Protein AF-A0A527ZA89-F1 (afdb_monomer_lite)

Secondary structure (DSSP, 8-state):
-BSSHHHHHHHHHHHHHHHHHT-SSS-------B-----PPPTTTTTHHHH-TTS-------TT--PPPHHHHHHH-

Sequence (77 aa):
FYTDDEQKRVAEDTIADVEASRLWPGKVVTEVVPVSDFWEAEPEHQDYLDRYPNGYTCHFPRPNWKLPKREEIRRAG

Foldseek 3Di:
DDADPVRLVVVVVVLVQQVVVPLDPDHDPDDRDHDDDDDDDDPCPPCVCVVVVPDDDPDDDDPSSDGDDPVVVVVVD

pLDDT: mean 95.08, std 8.58, range [56.31, 98.81]

Radius of gyration: 16.93 Å; chains: 1; bounding box: 38×26×38 Å

Structure (mmCIF, N/CA/C/O backbone):
data_AF-A0A527ZA89-F1
#
_entry.id   AF-A0A527ZA89-F1
#
loop_
_atom_site.group_PDB
_atom_site.id
_atom_site.type_symbol
_atom_site.label_atom_id
_atom_site.label_alt_id
_atom_site.label_comp_id
_atom_site.label_asym_id
_atom_site.label_entity_id
_atom_site.label_seq_id
_atom_site.pdbx_PDB_ins_code
_atom_site.Cartn_x
_atom_site.Cartn_y
_atom_site.Cartn_z
_atom_site.occupancy
_atom_site.B_iso_or_equiv
_atom_site.auth_seq_id
_atom_site.auth_comp_id
_atom_site.auth_asym_id
_atom_site.auth_atom_id
_atom_site.pdbx_PDB_model_num
ATOM 1 N N . PHE A 1 1 ? -2.579 4.420 -4.037 1.00 98.06 1 PHE A N 1
ATOM 2 C CA . PHE A 1 1 ? -3.249 5.088 -5.166 1.00 98.06 1 PHE A CA 1
ATOM 3 C C . PHE A 1 1 ? -4.625 4.480 -5.348 1.00 98.06 1 PHE A C 1
ATOM 5 O O . PHE A 1 1 ? -4.702 3.260 -5.412 1.00 98.06 1 PHE A O 1
ATOM 12 N N . TYR A 1 2 ? -5.686 5.285 -5.362 1.00 98.69 2 TYR A N 1
ATOM 13 C CA . TYR A 1 2 ? -7.052 4.804 -5.612 1.00 98.69 2 TYR A CA 1
ATOM 14 C C . TYR A 1 2 ? -7.497 5.142 -7.040 1.00 98.69 2 TYR A C 1
ATOM 16 O O . TYR A 1 2 ? -7.108 6.177 -7.579 1.00 98.69 2 TYR A O 1
ATOM 24 N N . THR A 1 3 ? -8.301 4.271 -7.647 1.00 98.69 3 THR A N 1
ATOM 25 C CA . THR A 1 3 ? -8.863 4.458 -9.003 1.00 98.69 3 THR A CA 1
ATOM 26 C C . THR A 1 3 ? -10.323 4.914 -8.987 1.00 98.69 3 THR A C 1
ATOM 28 O O . THR A 1 3 ? -10.813 5.447 -9.978 1.00 98.69 3 THR A O 1
ATOM 31 N N . ASP A 1 4 ? -10.995 4.757 -7.847 1.00 98.81 4 ASP A N 1
ATOM 32 C CA . ASP A 1 4 ? -12.381 5.148 -7.616 1.00 98.81 4 ASP A CA 1
ATOM 33 C C . ASP A 1 4 ? -12.606 5.516 -6.133 1.00 98.81 4 ASP A C 1
ATOM 35 O O . ASP A 1 4 ? -11.733 5.328 -5.273 1.00 98.81 4 ASP A O 1
ATOM 39 N N . ASP A 1 5 ? -13.786 6.059 -5.834 1.00 98.69 5 ASP A N 1
ATOM 40 C CA . ASP A 1 5 ? -14.160 6.484 -4.482 1.00 98.69 5 ASP A CA 1
ATOM 41 C C . ASP A 1 5 ? -14.366 5.309 -3.514 1.00 98.69 5 ASP A C 1
ATOM 43 O O . ASP A 1 5 ? -14.188 5.463 -2.302 1.00 98.69 5 ASP A O 1
ATOM 47 N N . GLU A 1 6 ? -14.722 4.124 -4.017 1.00 98.69 6 GLU A N 1
ATOM 48 C CA . GLU A 1 6 ? -14.898 2.940 -3.178 1.00 98.69 6 GLU A CA 1
ATOM 49 C C . GLU A 1 6 ? -13.548 2.458 -2.635 1.00 98.69 6 GLU A C 1
ATOM 51 O O . GLU A 1 6 ? -13.413 2.234 -1.430 1.00 98.69 6 GLU A O 1
ATOM 56 N N . GLN A 1 7 ? -12.525 2.385 -3.485 1.00 98.81 7 GLN A N 1
ATOM 57 C CA . GLN A 1 7 ? -11.150 2.078 -3.107 1.00 98.81 7 GLN A CA 1
ATOM 58 C C . GLN A 1 7 ? -10.593 3.112 -2.134 1.00 98.81 7 GLN A C 1
ATOM 60 O O . GLN A 1 7 ? -9.952 2.729 -1.154 1.00 98.81 7 GLN A O 1
ATOM 65 N N . LYS A 1 8 ? -10.855 4.407 -2.364 1.00 98.81 8 LYS A N 1
ATOM 66 C CA . LYS A 1 8 ? -10.462 5.467 -1.426 1.00 98.81 8 LYS A CA 1
ATOM 67 C C . LYS A 1 8 ? -11.061 5.218 -0.042 1.00 98.81 8 LYS A C 1
ATOM 69 O O . LYS A 1 8 ? -10.318 5.148 0.936 1.00 98.81 8 LYS A O 1
ATOM 74 N N . ARG A 1 9 ? -12.380 5.013 0.027 1.00 98.75 9 ARG A N 1
ATOM 75 C CA . ARG A 1 9 ? -13.094 4.749 1.283 1.00 98.75 9 ARG A CA 1
ATOM 76 C C . ARG A 1 9 ? -12.555 3.506 1.989 1.00 98.75 9 ARG A C 1
ATOM 78 O O . ARG A 1 9 ? -12.305 3.542 3.187 1.00 98.75 9 ARG A O 1
ATOM 85 N N . VAL A 1 10 ? -12.343 2.409 1.261 1.00 98.38 10 VAL A N 1
ATOM 86 C CA . VAL A 1 10 ? -11.800 1.166 1.835 1.00 98.38 10 VAL A CA 1
ATOM 87 C C . VAL A 1 10 ? -10.376 1.364 2.361 1.00 98.38 10 VAL A C 1
ATOM 89 O O . VAL A 1 10 ? -10.055 0.847 3.433 1.00 98.38 10 VAL A O 1
ATOM 92 N N . ALA A 1 11 ? -9.526 2.116 1.656 1.00 98.69 11 ALA A N 1
ATOM 93 C CA . ALA A 1 11 ? -8.170 2.423 2.109 1.00 98.69 11 ALA A CA 1
ATOM 94 C C . ALA A 1 11 ? -8.179 3.252 3.404 1.00 98.69 11 ALA A C 1
ATOM 96 O O . ALA A 1 11 ? -7.500 2.886 4.364 1.00 98.69 11 ALA A O 1
ATOM 97 N N . GLU A 1 12 ? -8.985 4.315 3.460 1.00 98.69 12 GLU A N 1
ATOM 98 C CA . GLU A 1 12 ? -9.144 5.171 4.644 1.00 98.69 12 GLU A CA 1
ATOM 99 C C . GLU A 1 12 ? -9.703 4.384 5.842 1.00 98.69 12 GLU A C 1
ATOM 101 O O . GLU A 1 12 ? -9.124 4.419 6.930 1.00 98.69 12 GLU A O 1
ATOM 106 N N . ASP A 1 13 ? -10.758 3.592 5.628 1.00 98.19 13 ASP A N 1
ATOM 107 C CA . ASP A 1 13 ? -11.350 2.734 6.658 1.00 98.19 13 ASP A CA 1
ATOM 108 C C . ASP A 1 13 ? -10.343 1.686 7.174 1.00 98.19 13 ASP A C 1
ATOM 110 O O . ASP A 1 13 ? -10.340 1.338 8.354 1.00 98.19 13 ASP A O 1
ATOM 114 N N . THR A 1 14 ? -9.487 1.147 6.302 1.00 98.00 14 THR A N 1
ATOM 115 C CA . THR A 1 14 ? -8.473 0.155 6.695 1.00 98.00 14 THR A CA 1
ATOM 116 C C . THR A 1 14 ? -7.352 0.800 7.506 1.00 98.00 14 THR A C 1
ATOM 118 O O . THR A 1 14 ? -6.903 0.216 8.491 1.00 98.00 14 THR A O 1
ATOM 121 N N . ILE A 1 15 ? -6.917 2.012 7.143 1.00 98.44 15 ILE A N 1
ATOM 122 C CA . ILE A 1 15 ? -5.953 2.783 7.942 1.00 98.44 15 ILE A CA 1
ATOM 123 C C . ILE A 1 15 ? -6.522 3.053 9.339 1.00 98.44 15 ILE A C 1
ATOM 125 O O . ILE A 1 15 ? -5.807 2.879 10.326 1.00 98.44 15 ILE A O 1
ATOM 129 N N . ALA A 1 16 ? -7.806 3.408 9.437 1.00 97.75 16 ALA A N 1
ATOM 130 C CA . ALA A 1 16 ? -8.473 3.604 10.720 1.00 97.75 16 ALA A CA 1
ATOM 131 C C . ALA A 1 16 ? -8.466 2.328 11.584 1.00 97.75 16 ALA A C 1
ATOM 133 O O . ALA A 1 16 ? -8.146 2.404 12.771 1.00 97.75 16 ALA A O 1
ATOM 134 N N . ASP A 1 17 ? -8.736 1.153 11.001 1.00 97.00 17 ASP A N 1
ATOM 135 C CA . ASP A 1 17 ? -8.648 -0.126 11.722 1.00 97.00 17 ASP A CA 1
ATOM 136 C C . ASP A 1 17 ? -7.209 -0.433 12.179 1.00 97.00 17 ASP A C 1
ATOM 138 O O . ASP A 1 17 ? -6.995 -0.884 13.309 1.00 97.00 17 ASP A O 1
ATOM 142 N N . VAL A 1 18 ? -6.210 -0.174 11.325 1.00 97.81 18 VAL A N 1
ATOM 143 C CA . VAL A 1 18 ? -4.783 -0.341 11.652 1.00 97.81 18 VAL A CA 1
ATOM 144 C C . VAL A 1 18 ? -4.391 0.531 12.846 1.00 97.81 18 VAL A C 1
ATOM 146 O O . VAL A 1 18 ? -3.844 0.008 13.821 1.00 97.81 18 VAL A O 1
ATOM 149 N N . GLU A 1 19 ? -4.720 1.822 12.812 1.00 97.69 19 GLU A N 1
ATOM 150 C CA . GLU A 1 19 ? -4.479 2.779 13.902 1.00 97.69 19 GLU A CA 1
ATOM 151 C C . GLU A 1 19 ? -5.184 2.347 15.198 1.00 97.69 19 GLU A C 1
ATOM 153 O O . GLU A 1 19 ? -4.562 2.274 16.263 1.00 97.69 19 GLU A O 1
ATOM 158 N N . ALA A 1 20 ? -6.471 1.992 15.110 1.00 96.44 20 ALA A N 1
ATOM 159 C CA . ALA A 1 20 ? -7.270 1.571 16.257 1.00 96.44 20 ALA A CA 1
ATOM 160 C C . ALA A 1 20 ? -6.728 0.290 16.912 1.00 96.44 20 ALA A C 1
ATOM 162 O O . ALA A 1 20 ? -6.785 0.152 18.135 1.00 96.44 20 ALA A O 1
ATOM 163 N N . SER A 1 21 ? -6.164 -0.627 16.118 1.00 96.25 21 SER A N 1
ATOM 164 C CA . SER A 1 21 ? -5.617 -1.894 16.614 1.00 96.25 21 SER A CA 1
ATOM 165 C C . SER A 1 21 ? -4.368 -1.733 17.485 1.00 96.25 21 SER A C 1
ATOM 167 O O . SER A 1 21 ? -4.098 -2.589 18.327 1.00 96.25 21 SER A O 1
ATOM 169 N N . ARG A 1 22 ? -3.583 -0.664 17.270 1.00 96.06 22 ARG A N 1
ATOM 170 C CA . ARG A 1 22 ? -2.262 -0.440 17.891 1.00 96.06 22 ARG A CA 1
ATOM 171 C C . ARG A 1 22 ? -1.258 -1.592 17.708 1.00 96.06 22 ARG A C 1
ATOM 173 O O . ARG A 1 22 ? -0.302 -1.701 18.473 1.00 96.06 22 ARG A O 1
ATOM 180 N N . LEU A 1 23 ? -1.449 -2.448 16.701 1.00 97.25 23 LEU A N 1
ATOM 181 C CA . LEU A 1 23 ? -0.535 -3.560 16.402 1.00 97.25 23 LEU A CA 1
ATOM 182 C C . LEU A 1 23 ? 0.736 -3.102 15.658 1.00 97.25 23 LEU A C 1
ATOM 184 O O . LEU A 1 23 ? 1.753 -3.800 15.673 1.00 97.25 23 LEU A O 1
ATOM 188 N N . TRP A 1 24 ? 0.685 -1.934 15.010 1.00 98.31 24 TRP A N 1
ATOM 189 C CA . TRP A 1 24 ? 1.797 -1.344 14.266 1.00 98.31 24 TRP A CA 1
ATOM 190 C C . TRP A 1 24 ? 2.636 -0.410 15.151 1.00 98.31 24 TRP A C 1
ATOM 192 O O . TRP A 1 24 ? 2.100 0.223 16.062 1.00 98.31 24 TRP A O 1
ATOM 202 N N . PRO A 1 25 ? 3.952 -0.288 14.894 1.00 97.50 25 PRO A N 1
ATOM 203 C CA . PRO A 1 25 ? 4.887 0.425 15.765 1.00 97.50 25 PRO A CA 1
ATOM 204 C C . PRO A 1 25 ? 4.863 1.953 15.562 1.00 97.50 25 PRO A C 1
ATOM 206 O O . PRO A 1 25 ? 5.914 2.589 15.514 1.00 97.50 25 PRO A O 1
ATOM 209 N N . GLY A 1 26 ? 3.682 2.554 15.420 1.00 96.94 26 GLY A N 1
ATOM 210 C CA . GLY A 1 26 ? 3.522 3.997 15.257 1.00 96.94 26 GLY A CA 1
ATOM 211 C C . GLY A 1 26 ? 2.352 4.385 14.361 1.00 96.94 26 GLY A C 1
ATOM 212 O O . GLY A 1 26 ? 1.591 3.533 13.905 1.00 96.94 26 GLY A O 1
ATOM 213 N N . LYS A 1 27 ? 2.241 5.694 14.116 1.00 98.06 27 LYS A N 1
ATOM 214 C CA . LYS A 1 27 ? 1.247 6.279 13.214 1.00 98.06 27 LYS A CA 1
ATOM 215 C C . LYS A 1 27 ? 1.476 5.800 11.777 1.00 98.06 27 LYS A C 1
ATOM 217 O O . LYS A 1 27 ? 2.610 5.800 11.294 1.00 98.06 27 LYS A O 1
ATOM 222 N N . VAL A 1 28 ? 0.401 5.466 11.079 1.00 98.2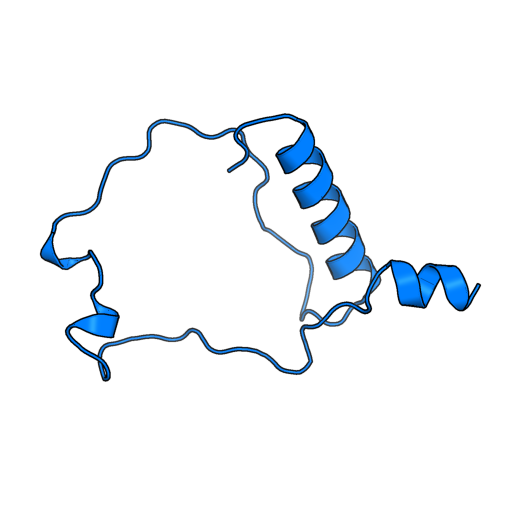5 28 VAL A N 1
ATOM 223 C CA . VAL A 1 28 ? 0.394 5.183 9.647 1.00 98.25 28 VAL A CA 1
ATOM 224 C C . VAL A 1 28 ? 0.671 6.473 8.873 1.00 98.25 28 VAL A C 1
ATOM 226 O O . VAL A 1 28 ? -0.009 7.487 9.032 1.00 98.25 28 VAL A O 1
ATOM 229 N N . VAL A 1 29 ? 1.690 6.430 8.017 1.00 98.50 29 VAL A N 1
ATOM 230 C CA . VAL A 1 29 ? 2.103 7.547 7.142 1.00 98.50 29 VAL A CA 1
ATOM 231 C C . VAL A 1 29 ? 1.798 7.282 5.666 1.00 98.50 29 VAL A C 1
ATOM 233 O O . VAL A 1 29 ? 2.262 8.005 4.793 1.00 98.50 29 VAL A O 1
ATOM 236 N N . THR A 1 30 ? 1.044 6.223 5.376 1.00 98.56 30 THR A N 1
ATOM 237 C CA . THR A 1 30 ? 0.668 5.833 4.016 1.00 98.56 30 THR A CA 1
ATOM 238 C C . THR A 1 30 ? -0.211 6.901 3.364 1.00 98.56 30 THR A C 1
ATOM 240 O O . THR A 1 30 ? -1.228 7.300 3.927 1.00 98.56 30 THR A O 1
ATOM 243 N N . GLU A 1 31 ? 0.161 7.338 2.161 1.00 98.62 31 GLU A N 1
ATOM 244 C CA . GLU A 1 31 ? -0.615 8.307 1.386 1.00 98.62 31 GLU A CA 1
ATOM 245 C C . GLU A 1 31 ? -1.837 7.662 0.712 1.00 98.62 31 GLU A C 1
ATOM 247 O O . GLU A 1 31 ? -1.749 6.590 0.104 1.00 98.62 31 GLU A O 1
ATOM 252 N N . VAL A 1 32 ? -2.976 8.360 0.758 1.00 98.69 32 VAL A N 1
ATOM 253 C CA . VAL A 1 32 ? -4.207 7.996 0.041 1.00 98.69 32 VAL A CA 1
ATOM 254 C C . VAL A 1 32 ? -4.515 9.079 -0.989 1.00 98.69 32 VAL A C 1
ATOM 256 O O . VAL A 1 32 ? -5.250 10.032 -0.741 1.00 98.69 32 VAL A O 1
ATOM 259 N N . VAL A 1 33 ? -3.906 8.936 -2.161 1.00 98.75 33 VAL A N 1
ATOM 260 C CA . VAL A 1 33 ? -3.996 9.883 -3.283 1.00 98.75 33 VAL A CA 1
ATOM 261 C C . VAL A 1 33 ? -4.556 9.191 -4.533 1.00 98.75 33 VAL A C 1
ATOM 263 O O . VAL A 1 33 ? -4.421 7.962 -4.647 1.00 98.75 33 VAL A O 1
ATOM 266 N N . PRO A 1 34 ? -5.218 9.932 -5.445 1.00 98.69 34 PRO A N 1
ATOM 267 C CA . PRO A 1 34 ? -5.741 9.348 -6.676 1.00 98.69 34 PRO A CA 1
ATOM 268 C C . PRO A 1 34 ? -4.591 8.795 -7.517 1.00 98.69 34 PRO A C 1
ATOM 270 O O . PRO A 1 34 ? -3.456 9.265 -7.423 1.00 98.69 34 PRO A O 1
ATOM 273 N N . VAL A 1 35 ? -4.873 7.772 -8.318 1.00 98.44 35 VAL A N 1
ATOM 274 C CA . VAL A 1 35 ? -3.913 7.254 -9.294 1.00 98.44 35 VAL A CA 1
ATOM 275 C C . VAL A 1 35 ? -3.523 8.350 -10.293 1.00 98.44 35 VAL A C 1
ATOM 277 O O . VAL A 1 35 ? -4.371 9.111 -10.758 1.00 98.44 35 VAL A O 1
ATOM 280 N N . SER A 1 36 ? -2.229 8.441 -10.591 1.00 98.25 36 SER A N 1
ATOM 281 C CA . SER A 1 36 ? -1.664 9.279 -11.654 1.00 98.25 36 SER A CA 1
ATOM 282 C C . SER A 1 36 ? -1.100 8.392 -12.763 1.00 98.25 36 SER A C 1
ATOM 284 O O . SER A 1 36 ? -1.262 7.171 -12.722 1.00 98.25 36 SER A O 1
ATOM 286 N N . ASP A 1 37 ? -0.385 8.985 -13.720 1.00 98.50 37 ASP A N 1
ATOM 287 C CA . ASP A 1 37 ? 0.401 8.218 -14.685 1.00 98.50 37 ASP A CA 1
ATOM 288 C C . ASP A 1 37 ? 1.295 7.199 -13.964 1.00 98.50 37 ASP A C 1
ATOM 290 O O . ASP A 1 37 ? 2.011 7.537 -13.013 1.00 98.50 37 ASP A O 1
ATOM 294 N N . PHE A 1 38 ? 1.227 5.949 -14.420 1.00 98.31 38 PHE A N 1
ATOM 295 C CA . PHE A 1 38 ? 2.078 4.861 -13.959 1.00 98.31 38 PHE A CA 1
ATOM 296 C C . PHE A 1 38 ? 3.127 4.584 -15.033 1.00 98.31 38 PHE A C 1
ATOM 298 O O . PHE A 1 38 ? 2.811 4.076 -16.108 1.00 98.31 38 PHE A O 1
ATOM 305 N N . TRP A 1 39 ? 4.374 4.945 -14.747 1.00 98.38 39 TRP A N 1
ATOM 306 C CA . TRP A 1 39 ? 5.501 4.723 -15.648 1.00 98.38 39 TRP A CA 1
ATOM 307 C C . TRP A 1 39 ? 6.061 3.327 -15.398 1.00 98.38 39 TRP A C 1
ATOM 309 O O . TRP A 1 39 ? 6.624 3.063 -14.336 1.00 98.38 39 TRP A O 1
ATOM 319 N N . GLU A 1 40 ? 5.854 2.425 -16.355 1.00 98.50 40 GLU A N 1
ATOM 320 C CA . GLU A 1 40 ? 6.332 1.048 -16.267 1.00 98.50 40 GLU A CA 1
ATOM 321 C C . GLU A 1 40 ? 7.860 1.015 -16.117 1.00 98.50 40 GLU A C 1
ATOM 323 O O . GLU A 1 40 ? 8.583 1.652 -16.885 1.00 98.50 40 GLU A O 1
ATOM 328 N N . ALA A 1 41 ? 8.343 0.284 -15.110 1.00 98.44 41 ALA A N 1
ATOM 329 C CA . ALA A 1 41 ? 9.770 0.051 -14.918 1.00 98.44 41 ALA A CA 1
ATOM 330 C C . ALA A 1 41 ? 10.322 -0.892 -15.999 1.00 98.44 41 ALA A C 1
ATOM 332 O O . ALA A 1 41 ? 9.591 -1.712 -16.557 1.00 98.44 41 ALA A O 1
ATOM 333 N N . GLU A 1 42 ? 11.624 -0.813 -16.255 1.00 98.56 42 GLU A N 1
ATOM 334 C CA . GLU A 1 42 ? 12.326 -1.590 -17.273 1.00 98.56 42 GLU A CA 1
ATOM 335 C C . GLU A 1 42 ? 12.113 -3.112 -17.105 1.00 98.56 42 GLU A C 1
ATOM 337 O O . GLU A 1 42 ? 11.949 -3.598 -15.979 1.00 98.56 42 GLU A O 1
ATOM 342 N N . PRO A 1 43 ? 12.171 -3.914 -18.191 1.00 98.62 43 PRO A N 1
ATOM 343 C CA . PRO A 1 43 ? 11.895 -5.356 -18.138 1.00 98.62 43 PRO A CA 1
ATOM 344 C C . PRO A 1 43 ? 12.724 -6.137 -17.105 1.00 98.62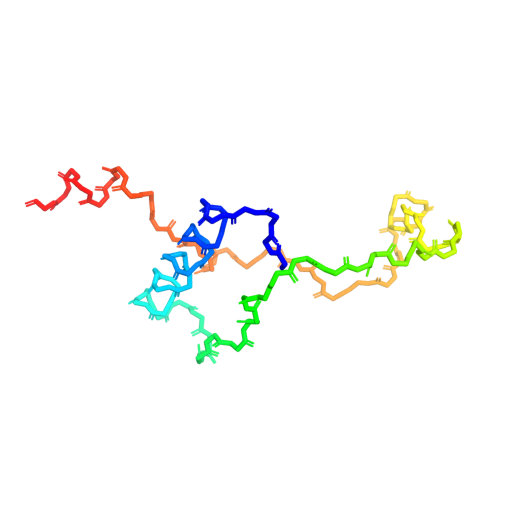 43 PRO A C 1
ATOM 346 O O . PRO A 1 43 ? 12.272 -7.142 -16.562 1.00 98.62 43 PRO A O 1
ATOM 349 N N . GLU A 1 44 ? 13.938 -5.681 -16.797 1.00 98.00 44 GLU A N 1
ATOM 350 C CA . GLU A 1 44 ? 14.810 -6.279 -15.781 1.00 98.00 44 GLU A CA 1
ATOM 351 C C . GLU A 1 44 ? 14.337 -6.088 -14.331 1.00 98.00 44 GLU A C 1
ATOM 353 O O . GLU A 1 44 ? 14.803 -6.818 -13.449 1.00 98.00 44 GLU A O 1
ATOM 358 N N . HIS A 1 45 ? 13.395 -5.179 -14.079 1.00 98.50 45 HIS A N 1
ATOM 359 C CA . HIS A 1 45 ? 12.743 -4.995 -12.782 1.00 98.50 45 HIS A CA 1
ATOM 360 C C . HIS A 1 45 ? 11.471 -5.836 -12.625 1.00 98.50 45 HIS A C 1
ATOM 362 O O . HIS A 1 45 ? 11.102 -6.174 -11.498 1.00 98.50 45 HIS A O 1
ATOM 368 N N . GLN A 1 46 ? 10.838 -6.234 -13.730 1.00 98.62 46 GLN A N 1
ATOM 369 C CA . GLN A 1 46 ? 9.618 -7.044 -13.712 1.00 98.62 46 GLN A CA 1
ATOM 370 C C . GLN A 1 46 ? 9.927 -8.483 -13.284 1.00 98.62 46 GLN A C 1
ATOM 372 O O . GLN A 1 46 ? 10.924 -9.071 -13.714 1.00 98.62 46 GLN A O 1
ATOM 377 N N . ASP A 1 47 ? 9.106 -9.044 -12.395 1.00 98.25 47 ASP A N 1
ATOM 378 C CA . ASP A 1 47 ? 9.251 -10.410 -11.868 1.00 98.25 47 ASP A CA 1
ATOM 379 C C . ASP A 1 47 ? 10.667 -10.723 -11.337 1.00 98.25 47 ASP A C 1
ATOM 381 O O . ASP A 1 47 ? 11.177 -11.841 -11.449 1.00 98.25 47 ASP A O 1
ATOM 385 N N . TYR A 1 48 ? 11.351 -9.715 -10.776 1.00 98.56 48 TYR A N 1
ATOM 386 C CA . TYR A 1 48 ? 12.750 -9.836 -10.350 1.00 98.56 48 TYR A CA 1
ATOM 387 C C . TYR A 1 48 ? 12.960 -10.977 -9.344 1.00 98.56 48 TYR A C 1
ATOM 389 O O . TYR A 1 48 ? 13.890 -11.765 -9.508 1.00 98.56 48 TYR A O 1
ATOM 397 N N . LEU A 1 49 ? 12.093 -11.099 -8.332 1.00 98.50 49 LEU A N 1
ATOM 398 C CA . LEU A 1 49 ? 12.206 -12.151 -7.314 1.00 98.50 49 LEU A CA 1
ATOM 399 C C . LEU A 1 49 ? 11.739 -13.529 -7.808 1.00 98.50 49 LEU A C 1
ATOM 401 O O . LEU A 1 49 ? 12.159 -14.528 -7.237 1.00 98.50 49 LEU A O 1
ATOM 405 N N . ASP A 1 50 ? 10.962 -13.612 -8.889 1.00 98.44 50 ASP A N 1
ATOM 406 C CA . ASP A 1 50 ? 10.633 -14.900 -9.514 1.00 98.44 50 ASP A CA 1
ATOM 407 C C . ASP A 1 50 ? 11.816 -15.414 -10.348 1.00 98.44 50 ASP A C 1
ATOM 409 O O . ASP A 1 50 ? 12.165 -16.595 -10.295 1.00 98.44 50 ASP A O 1
ATOM 413 N N . ARG A 1 51 ? 12.494 -14.515 -11.079 1.00 98.38 51 ARG A N 1
ATOM 414 C CA . ARG A 1 51 ? 13.708 -14.836 -11.853 1.00 98.38 51 ARG A CA 1
ATOM 415 C C . ARG A 1 51 ? 14.932 -15.064 -10.967 1.00 98.38 51 ARG A C 1
ATOM 417 O O . ARG A 1 51 ? 15.771 -15.907 -11.284 1.00 98.38 51 ARG A O 1
ATOM 424 N N . TYR A 1 52 ? 15.027 -14.336 -9.856 1.00 98.31 52 TYR A N 1
ATOM 425 C CA . TYR A 1 52 ? 16.088 -14.456 -8.858 1.00 98.31 52 TYR A CA 1
ATOM 426 C C . TYR A 1 52 ? 15.485 -14.708 -7.465 1.00 98.31 52 TYR A C 1
ATOM 428 O O . TYR A 1 52 ? 15.413 -13.782 -6.656 1.00 98.31 52 TYR A O 1
ATOM 436 N N . PRO A 1 53 ? 15.119 -15.963 -7.128 1.00 98.19 53 PRO A N 1
ATOM 437 C CA . PRO A 1 53 ? 14.450 -16.294 -5.859 1.00 98.19 53 PRO A CA 1
ATOM 438 C C . PRO A 1 53 ? 15.228 -15.933 -4.588 1.00 98.19 53 PRO A C 1
ATOM 440 O O . PRO A 1 53 ? 14.636 -15.739 -3.531 1.00 98.19 53 PRO A O 1
ATOM 443 N N . ASN A 1 54 ? 16.557 -15.822 -4.688 1.00 98.19 54 ASN A N 1
ATOM 444 C CA . ASN A 1 54 ? 17.444 -15.396 -3.598 1.00 98.19 54 ASN A CA 1
ATOM 445 C C . ASN A 1 54 ? 17.922 -13.941 -3.761 1.00 98.19 54 ASN A C 1
ATOM 447 O O . ASN A 1 54 ? 18.928 -13.545 -3.171 1.00 98.19 54 ASN A O 1
ATOM 451 N N . GLY A 1 55 ? 17.256 -13.170 -4.623 1.00 98.19 55 GLY A N 1
ATOM 452 C CA . GLY A 1 55 ? 17.528 -11.759 -4.849 1.00 98.19 55 GLY A CA 1
ATOM 453 C C . GLY A 1 55 ? 17.242 -10.910 -3.611 1.00 98.19 55 GLY A C 1
ATOM 454 O O . GLY A 1 55 ? 16.676 -11.365 -2.615 1.00 98.19 55 GLY A O 1
ATOM 455 N N . TYR A 1 56 ? 17.653 -9.647 -3.661 1.00 98.38 56 TYR A N 1
ATOM 456 C CA . TYR A 1 56 ? 17.498 -8.748 -2.523 1.00 98.38 56 TYR A CA 1
ATOM 457 C C . TYR A 1 56 ? 16.022 -8.458 -2.206 1.00 98.38 56 TYR A C 1
ATOM 459 O O . TYR A 1 56 ? 15.264 -8.011 -3.064 1.00 98.38 56 TYR A O 1
ATOM 467 N N . THR A 1 57 ? 15.637 -8.637 -0.940 1.00 98.44 57 THR A N 1
ATOM 468 C CA . THR A 1 57 ? 14.362 -8.167 -0.386 1.00 98.44 57 THR A CA 1
ATOM 469 C C . THR A 1 57 ? 14.474 -7.961 1.124 1.00 98.44 57 THR A C 1
ATOM 471 O O . THR A 1 57 ? 15.205 -8.669 1.813 1.00 98.44 57 THR A O 1
ATOM 474 N N . CYS A 1 58 ? 13.731 -6.992 1.654 1.00 98.12 58 CYS A N 1
ATOM 475 C CA . CYS A 1 58 ? 13.560 -6.766 3.093 1.00 98.12 58 CYS A CA 1
ATOM 476 C C . CYS A 1 58 ? 12.120 -7.044 3.573 1.00 98.12 58 CYS A C 1
ATOM 478 O O . CYS A 1 58 ? 11.812 -6.891 4.760 1.00 98.12 58 CYS A O 1
ATOM 480 N N . HIS A 1 59 ? 11.229 -7.454 2.665 1.00 98.12 59 HIS A N 1
ATOM 481 C CA . HIS A 1 59 ? 9.811 -7.654 2.945 1.00 98.12 59 HIS A CA 1
ATOM 482 C C . HIS A 1 59 ? 9.539 -9.078 3.434 1.00 98.12 59 HIS A C 1
ATOM 484 O O . HIS A 1 59 ? 9.983 -10.050 2.830 1.00 98.12 59 HIS A O 1
ATOM 490 N N . PHE A 1 60 ? 8.774 -9.205 4.520 1.00 98.06 60 PHE A N 1
ATOM 491 C CA . PHE A 1 60 ? 8.252 -10.488 4.998 1.00 98.06 60 PHE A CA 1
ATOM 492 C C . PHE A 1 60 ? 6.953 -10.291 5.797 1.00 98.06 60 PHE A C 1
ATOM 494 O O . PHE A 1 60 ? 6.802 -9.251 6.452 1.00 98.06 60 PHE A O 1
ATOM 501 N N . PRO A 1 61 ? 6.022 -11.265 5.802 1.00 98.06 61 PRO A N 1
ATOM 502 C CA . PRO A 1 61 ? 4.796 -11.172 6.590 1.00 98.06 61 PRO A CA 1
ATOM 503 C C . PRO A 1 61 ? 5.104 -11.045 8.084 1.00 98.06 61 PRO A C 1
ATOM 505 O O . PRO A 1 61 ? 5.858 -11.840 8.641 1.00 98.06 61 PRO A O 1
ATOM 508 N N . ARG A 1 62 ? 4.509 -10.053 8.749 1.00 98.06 62 ARG A N 1
ATOM 509 C CA . ARG A 1 62 ? 4.573 -9.902 10.208 1.00 98.06 62 ARG A CA 1
ATOM 510 C C . ARG A 1 62 ? 3.355 -10.602 10.822 1.00 98.06 62 ARG A C 1
ATOM 512 O O . ARG A 1 62 ? 2.245 -10.111 10.632 1.00 98.06 62 ARG A O 1
ATOM 519 N N . PRO A 1 63 ? 3.510 -11.726 11.550 1.00 96.75 63 PRO A N 1
ATOM 520 C CA . PRO A 1 63 ? 2.361 -12.500 12.034 1.00 96.75 63 PRO A CA 1
ATOM 521 C C . PRO A 1 63 ? 1.418 -11.716 12.957 1.00 96.75 63 PRO A C 1
ATOM 523 O O . PRO A 1 63 ? 0.227 -12.007 13.017 1.00 96.75 63 PRO A O 1
ATOM 526 N N . ASN A 1 64 ? 1.953 -10.720 13.667 1.00 95.38 64 ASN A N 1
ATOM 527 C CA . ASN A 1 64 ? 1.228 -9.858 14.598 1.00 95.38 64 ASN A CA 1
ATOM 528 C C . ASN A 1 64 ? 0.617 -8.604 13.948 1.00 95.38 64 ASN A C 1
ATOM 530 O O . ASN A 1 64 ? -0.106 -7.877 14.617 1.00 95.38 64 ASN A O 1
ATOM 534 N N . TRP A 1 65 ? 0.875 -8.342 12.667 1.00 97.56 65 TRP A N 1
ATOM 535 C CA . TRP A 1 65 ? 0.285 -7.227 11.917 1.00 97.56 65 TRP A CA 1
ATOM 536 C C . TRP A 1 65 ? -0.944 -7.714 11.158 1.00 97.56 65 TRP A C 1
ATOM 538 O O . TRP A 1 65 ? -0.976 -7.774 9.929 1.00 97.56 65 TRP A O 1
ATOM 548 N N . LYS A 1 66 ? -1.950 -8.140 11.923 1.00 96.69 66 LYS A N 1
ATOM 549 C CA . LYS A 1 66 ? -3.161 -8.770 11.404 1.00 96.69 66 LYS A CA 1
ATOM 550 C C . LYS A 1 66 ? -4.384 -8.226 12.123 1.00 96.69 66 LYS A C 1
ATOM 552 O O . LYS A 1 66 ? -4.527 -8.401 13.329 1.00 96.69 66 LYS A O 1
ATOM 557 N N . LEU A 1 67 ? -5.282 -7.613 11.359 1.00 95.25 67 LEU A N 1
ATOM 558 C CA . LEU A 1 67 ? -6.572 -7.167 11.866 1.00 95.25 67 LEU A CA 1
ATOM 559 C C . LEU A 1 67 ? -7.534 -8.358 12.040 1.00 95.25 67 LEU A C 1
ATOM 561 O O . LEU A 1 67 ? -7.490 -9.304 11.242 1.00 95.25 67 LEU A O 1
ATOM 565 N N . PRO A 1 68 ? -8.414 -8.333 13.055 1.00 91.62 68 PRO A N 1
ATOM 566 C CA . PRO A 1 68 ? -9.536 -9.266 13.137 1.00 91.62 68 PRO A CA 1
ATOM 567 C C . PRO A 1 68 ? -10.490 -9.068 11.951 1.00 91.62 68 PRO A C 1
ATOM 569 O O . PRO A 1 68 ? -10.585 -7.973 11.390 1.00 91.62 68 PRO A O 1
ATOM 572 N N . LYS A 1 69 ? -11.242 -10.104 11.560 1.00 86.62 69 LYS A N 1
ATOM 573 C CA . LYS A 1 69 ? -12.242 -9.926 10.497 1.00 86.62 69 LYS A CA 1
ATOM 574 C C . LYS A 1 69 ? -13.394 -9.068 11.028 1.00 86.62 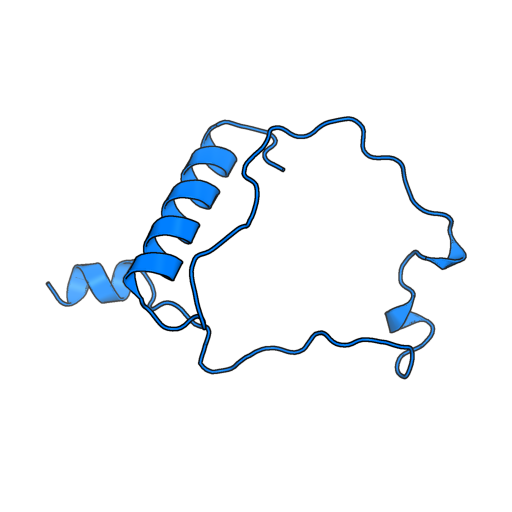69 LYS A C 1
ATOM 576 O O . LYS A 1 69 ? -13.949 -9.359 12.084 1.00 86.62 69 LYS A O 1
ATOM 581 N N . ARG A 1 70 ? -13.836 -8.056 10.271 1.00 80.50 70 ARG A N 1
ATOM 582 C CA . ARG A 1 70 ? -14.954 -7.167 1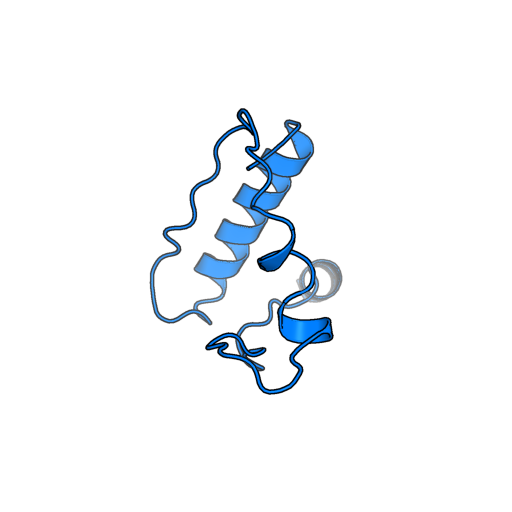0.672 1.00 80.50 7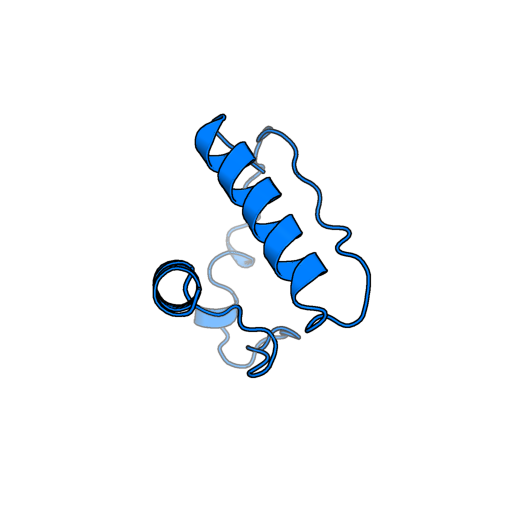0 ARG A CA 1
ATOM 583 C C . ARG A 1 70 ? -16.261 -7.916 10.974 1.00 80.50 70 ARG A C 1
ATOM 585 O O . ARG A 1 70 ? -17.084 -7.445 11.751 1.00 80.50 70 ARG A O 1
ATOM 592 N N . GLU A 1 71 ? -16.484 -9.076 10.361 1.00 79.75 71 GLU A N 1
ATOM 593 C CA . GLU A 1 71 ? -17.615 -9.957 10.694 1.00 79.75 71 GLU A CA 1
ATOM 594 C C . GLU A 1 71 ? -17.491 -10.597 12.080 1.00 79.75 71 GLU A C 1
ATOM 596 O O . GLU A 1 71 ? -18.497 -10.756 12.764 1.00 79.75 71 GLU A O 1
ATOM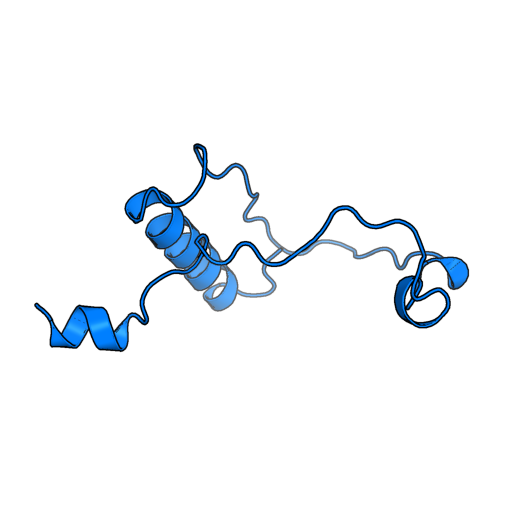 601 N N . GLU A 1 72 ? -16.275 -10.931 12.509 1.00 79.25 72 GLU A N 1
ATOM 602 C CA . GLU A 1 72 ? -16.002 -11.497 13.833 1.00 79.25 72 GLU A CA 1
ATOM 603 C C . GLU A 1 72 ? -16.186 -10.426 14.915 1.00 79.25 72 GLU A C 1
ATOM 605 O O . GLU A 1 72 ? -16.815 -10.700 15.931 1.00 79.25 72 GLU A O 1
ATOM 610 N N . ILE A 1 73 ? -15.749 -9.185 14.657 1.00 73.25 73 ILE A N 1
ATOM 611 C CA . ILE A 1 73 ? -15.971 -8.045 15.566 1.00 73.25 73 ILE A CA 1
ATOM 612 C C . ILE A 1 73 ? -17.470 -7.760 15.732 1.00 73.25 73 ILE A C 1
ATOM 614 O O . ILE A 1 73 ? -17.949 -7.635 16.853 1.00 73.25 73 ILE A O 1
ATOM 618 N N . ARG A 1 74 ? -18.229 -7.707 14.627 1.00 72.38 74 ARG A N 1
ATOM 619 C CA . ARG A 1 74 ? -19.681 -7.434 14.652 1.00 72.38 74 ARG A CA 1
ATOM 620 C C . ARG A 1 74 ? -20.506 -8.505 15.365 1.00 72.38 74 ARG A C 1
ATOM 622 O O . ARG A 1 74 ? -21.607 -8.207 15.797 1.00 72.38 74 ARG A O 1
ATOM 629 N N . ARG A 1 75 ? -20.018 -9.746 15.446 1.00 66.19 75 ARG A N 1
ATOM 630 C CA . ARG A 1 75 ? -20.681 -10.839 16.183 1.00 66.19 75 ARG A CA 1
ATOM 631 C C . ARG A 1 75 ? -20.336 -10.851 17.673 1.00 66.19 75 ARG A C 1
ATOM 633 O O . ARG A 1 75 ? -21.000 -11.552 18.427 1.00 66.19 75 ARG A O 1
ATOM 640 N N . ALA A 1 76 ? -19.278 -10.148 18.067 1.00 64.75 76 ALA A N 1
ATOM 641 C CA . ALA A 1 76 ? -18.763 -10.125 19.431 1.00 64.75 76 ALA A CA 1
ATOM 642 C C . ALA A 1 76 ? -19.222 -8.900 20.248 1.00 64.75 76 ALA A C 1
ATOM 644 O O . ALA A 1 76 ? -18.910 -8.837 21.436 1.00 64.75 76 ALA A O 1
ATOM 645 N N . GLY A 1 77 ? -19.925 -7.945 19.629 1.00 56.31 77 GLY A N 1
ATOM 646 C CA . GLY A 1 77 ? -20.539 -6.778 20.277 1.00 56.31 77 GLY A CA 1
ATOM 647 C C . GLY A 1 77 ? -22.054 -6.826 20.184 1.00 56.31 77 GLY A C 1
ATOM 648 O O . GLY A 1 77 ? -22.694 -6.296 21.116 1.00 56.31 77 GLY A O 1
#